Protein AF-A0AAN8CSX4-F1 (afdb_monomer_lite)

Radius of gyration: 30.95 Å; chains: 1; bounding box: 58×100×39 Å

Organism: NCBI:txid159716

Sequence (162 aa):
MDARFYDDEMLTVVLQASEEEGRRRVLAQLPLSAALSNEEGEEFSWEPGLRLDQQSGSVPCQSLVLGNQWRELENMKAQFVAVNGIRKVACVLSGNLRHIRVFEMDVEDEDEEGGESQNASADQEVLESCMTGEGPEGKEEEEGGGSKMEEQLESEEALDIS

Foldseek 3Di:
DEWDDQDPFKIWDWDFDDCVVPRWIKTFIDGVCQVPVDDPDLDQPDDPVDDCVVVVVSHDDDDDDGDPRMDIPPPAQWDYKDHHNVQQKIKTAHPVRPDIDMDRRPDDPPDDDDDPDDDPDDDDPPPPPPPDDDDDDDDDDDDDDDDDDDDDDDDDDDDDDD

Secondary structure (DSSP, 8-state):
--EEESSSSEEEEEEE--GGG-S-EEEEEEEHHHHT---TT------TTS-TTTTGGGS--------SSEEE-TT--EEEEEEEGGGTEEEEEETTS--EEEEESSS---------PPP---SSTTSSTTS-------------------------------

pLDDT: mean 74.08, std 24.02, range [28.0, 98.38]

InterPro domains:
  IPR024789 Anaphase-promoting complex subunit 4 [PTHR13260] (2-121)
  IPR056358 Anaphase-promoting complex subunit 4, C-terminal half WD40 domain [PF23405] (1-104)

Structure (mmCIF, N/CA/C/O backbone):
data_AF-A0AAN8CSX4-F1
#
_entry.id   AF-A0AAN8CSX4-F1
#
loop_
_atom_site.group_PDB
_atom_site.id
_atom_site.type_symbol
_atom_site.label_atom_id
_atom_site.label_alt_id
_atom_site.label_comp_id
_atom_site.label_asym_id
_atom_site.label_entity_id
_atom_site.label_seq_id
_atom_site.pdbx_PDB_ins_code
_atom_site.Cartn_x
_atom_site.Cartn_y
_atom_site.Cartn_z
_atom_site.occupancy
_atom_site.B_iso_or_equiv
_atom_site.auth_seq_id
_atom_site.auth_comp_id
_atom_site.auth_asym_id
_atom_site.auth_atom_id
_atom_site.pdbx_PDB_model_num
ATOM 1 N N . MET A 1 1 ? -1.250 3.129 7.758 1.00 93.88 1 MET A N 1
ATOM 2 C CA . MET A 1 1 ? -1.514 1.710 7.444 1.00 93.88 1 MET A CA 1
ATOM 3 C C . MET A 1 1 ? -0.148 1.070 7.247 1.00 93.88 1 MET A C 1
ATOM 5 O O . MET A 1 1 ? 0.689 1.370 8.089 1.00 93.88 1 MET A O 1
ATOM 9 N N . ASP A 1 2 ? 0.105 0.272 6.212 1.00 97.88 2 ASP A N 1
ATOM 10 C CA . ASP A 1 2 ? 1.369 -0.456 6.024 1.00 97.88 2 ASP A CA 1
ATOM 11 C C . ASP A 1 2 ? 1.877 -0.321 4.578 1.00 97.88 2 ASP A C 1
ATOM 13 O O . ASP A 1 2 ? 1.082 -0.065 3.669 1.00 97.88 2 ASP A O 1
ATOM 17 N N . ALA A 1 3 ? 3.189 -0.455 4.380 1.00 97.62 3 ALA A N 1
ATOM 18 C CA . ALA A 1 3 ? 3.866 -0.264 3.098 1.00 97.62 3 ALA A CA 1
ATOM 19 C C . ALA A 1 3 ? 5.145 -1.111 2.994 1.00 97.62 3 ALA A C 1
ATOM 21 O O . ALA A 1 3 ? 5.905 -1.234 3.958 1.00 97.62 3 ALA A O 1
ATOM 22 N N . ARG A 1 4 ? 5.407 -1.680 1.813 1.00 98.06 4 ARG A N 1
ATOM 23 C CA . ARG A 1 4 ? 6.545 -2.572 1.535 1.00 98.06 4 ARG A CA 1
ATOM 24 C C . ARG A 1 4 ? 7.075 -2.353 0.118 1.00 98.06 4 ARG A C 1
ATOM 26 O O . ARG A 1 4 ? 6.289 -2.205 -0.808 1.00 98.06 4 ARG A O 1
ATOM 33 N N . PHE A 1 5 ? 8.393 -2.399 -0.058 1.00 97.44 5 PHE A N 1
ATOM 34 C CA . PHE A 1 5 ? 9.015 -2.457 -1.386 1.00 97.44 5 PHE A CA 1
ATOM 35 C C . PHE A 1 5 ? 8.643 -3.769 -2.084 1.00 97.44 5 PHE A C 1
ATOM 37 O O . PHE A 1 5 ? 8.819 -4.836 -1.491 1.00 97.44 5 PHE A O 1
ATOM 44 N N . TYR A 1 6 ? 8.108 -3.674 -3.302 1.00 96.75 6 TYR A N 1
ATOM 45 C CA . TYR A 1 6 ? 7.800 -4.811 -4.175 1.00 96.75 6 TYR A CA 1
ATOM 46 C C . TYR A 1 6 ? 9.082 -5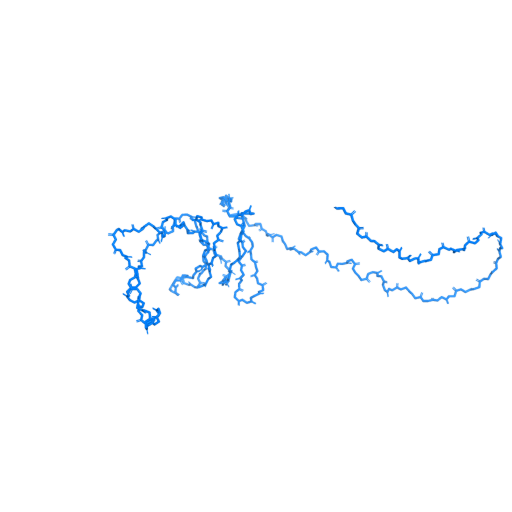.297 -4.863 1.00 96.75 6 TYR A C 1
ATOM 48 O O . TYR A 1 6 ? 9.427 -6.481 -4.787 1.00 96.75 6 TYR A O 1
ATOM 56 N N . ASP A 1 7 ? 9.805 -4.331 -5.425 1.00 95.50 7 ASP A N 1
ATOM 57 C CA . ASP A 1 7 ? 11.125 -4.390 -6.048 1.00 95.50 7 ASP A CA 1
ATOM 58 C C . ASP A 1 7 ? 11.868 -3.054 -5.777 1.00 95.50 7 ASP A C 1
ATOM 60 O O . ASP A 1 7 ? 11.608 -2.396 -4.763 1.00 95.50 7 ASP A O 1
ATOM 64 N N . ASP A 1 8 ? 12.826 -2.677 -6.626 1.00 95.69 8 ASP A N 1
ATOM 65 C CA . ASP A 1 8 ? 13.602 -1.436 -6.557 1.00 95.69 8 ASP A CA 1
ATOM 66 C C . ASP A 1 8 ? 12.978 -0.233 -7.298 1.00 95.69 8 ASP A C 1
ATOM 68 O O . ASP A 1 8 ? 13.465 0.888 -7.135 1.00 95.69 8 ASP A O 1
ATOM 72 N N . GLU A 1 9 ? 11.869 -0.417 -8.026 1.00 94.38 9 GLU A N 1
ATOM 73 C CA . GLU A 1 9 ? 11.137 0.656 -8.722 1.00 94.38 9 GLU A CA 1
ATOM 74 C C . GLU A 1 9 ? 9.758 0.958 -8.099 1.00 94.38 9 GLU A C 1
ATOM 76 O O . GLU A 1 9 ? 9.247 2.070 -8.258 1.00 94.38 9 GLU A O 1
ATOM 81 N N . MET A 1 10 ? 9.162 0.014 -7.359 1.00 94.69 10 MET A N 1
ATOM 82 C CA . MET A 1 10 ? 7.761 0.051 -6.921 1.00 94.69 10 MET A CA 1
ATOM 83 C C . MET A 1 10 ? 7.579 -0.180 -5.408 1.00 94.69 10 MET A C 1
ATOM 85 O O . MET A 1 10 ? 8.065 -1.152 -4.817 1.00 94.69 10 MET A O 1
ATOM 89 N N . LEU A 1 11 ? 6.781 0.682 -4.768 1.00 96.38 11 LEU A N 1
ATOM 90 C CA . LEU A 1 11 ? 6.345 0.542 -3.375 1.00 96.38 11 LEU A CA 1
ATOM 91 C C . LEU A 1 11 ? 4.869 0.123 -3.304 1.00 96.38 11 LEU A C 1
ATOM 93 O O . LEU A 1 11 ? 3.983 0.871 -3.710 1.00 96.38 11 LEU A O 1
ATOM 97 N N . THR A 1 12 ? 4.585 -1.033 -2.706 1.00 97.31 12 THR A N 1
ATOM 98 C CA . THR A 1 12 ? 3.217 -1.469 -2.404 1.00 97.31 12 THR A CA 1
ATOM 99 C C . THR A 1 12 ? 2.726 -0.828 -1.113 1.00 97.31 12 THR A C 1
ATOM 101 O O . THR A 1 12 ? 3.376 -0.940 -0.071 1.00 97.31 12 THR A O 1
ATOM 104 N N . VAL A 1 13 ? 1.551 -0.199 -1.145 1.00 97.19 13 VAL A N 1
ATOM 105 C CA . VAL A 1 13 ? 0.967 0.519 -0.004 1.00 97.19 13 VAL A CA 1
ATOM 106 C C . VAL A 1 13 ? -0.479 0.081 0.225 1.00 97.19 13 VAL A C 1
ATOM 108 O O . VAL A 1 13 ? -1.286 0.041 -0.703 1.00 97.19 13 VAL A O 1
ATOM 111 N N . VAL A 1 14 ? -0.833 -0.202 1.481 1.00 97.06 14 VAL A N 1
ATOM 112 C CA . VAL A 1 14 ? -2.235 -0.303 1.911 1.00 97.06 14 VAL A CA 1
ATOM 113 C C . VAL A 1 14 ? -2.684 1.070 2.394 1.00 97.06 14 VAL A C 1
ATOM 115 O O . VAL A 1 14 ? -2.081 1.629 3.307 1.00 97.06 14 VAL A O 1
ATOM 118 N N . LEU A 1 15 ? -3.768 1.604 1.836 1.00 94.56 15 LEU A N 1
ATOM 119 C CA . LEU A 1 15 ? -4.346 2.897 2.210 1.00 94.56 15 LEU A CA 1
ATOM 120 C C . LEU A 1 15 ? -5.721 2.733 2.879 1.00 94.56 15 LEU A C 1
ATOM 122 O O . LEU A 1 15 ? -6.406 1.721 2.719 1.00 94.56 15 LEU A O 1
ATOM 126 N N . GLN A 1 16 ? -6.123 3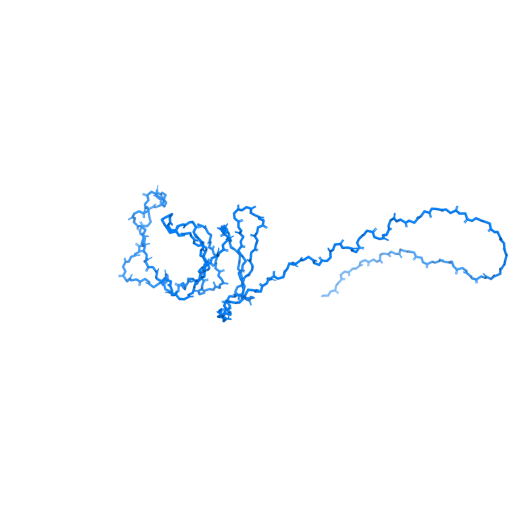.749 3.646 1.00 93.00 16 GLN A N 1
ATOM 127 C CA . GLN A 1 16 ? -7.485 3.928 4.157 1.00 93.00 16 GLN A CA 1
ATOM 128 C C . GLN A 1 16 ? -8.039 5.238 3.579 1.00 93.00 16 GLN A C 1
ATOM 130 O O . GLN A 1 16 ? -7.374 6.265 3.691 1.00 93.00 16 GLN A O 1
ATOM 135 N N . ALA A 1 17 ? -9.251 5.196 3.021 1.00 85.88 17 ALA A N 1
ATOM 136 C CA . ALA A 1 17 ? -9.975 6.387 2.571 1.00 85.88 17 ALA A CA 1
ATOM 137 C C . ALA A 1 17 ? -10.450 7.268 3.747 1.00 85.88 17 ALA A C 1
ATOM 139 O O . ALA A 1 17 ? -10.452 6.837 4.909 1.00 85.88 17 ALA A O 1
ATOM 140 N N . SER A 1 18 ? -10.871 8.498 3.438 1.00 81.00 18 SER A N 1
ATOM 141 C CA . SER A 1 18 ? -11.467 9.414 4.421 1.00 81.00 18 SER A CA 1
ATOM 142 C C . SER A 1 18 ? -12.718 8.798 5.060 1.00 81.00 18 SER A C 1
ATOM 144 O O . SER A 1 18 ? -13.429 8.025 4.422 1.00 81.00 18 SER A O 1
ATOM 146 N N . GLU A 1 19 ? -13.031 9.141 6.315 1.00 65.50 19 GLU A N 1
ATOM 147 C CA . GLU A 1 19 ? -14.203 8.558 6.995 1.00 65.50 19 GLU A CA 1
ATOM 148 C C . GLU A 1 19 ? -15.542 8.924 6.324 1.00 65.50 19 GLU A C 1
ATOM 150 O O . GLU A 1 19 ? -16.521 8.201 6.504 1.00 65.50 19 GLU A O 1
ATOM 155 N N . GLU A 1 20 ? -15.570 9.988 5.515 1.00 65.56 20 GLU A N 1
ATOM 156 C CA . GLU A 1 20 ? -16.730 10.430 4.726 1.00 65.56 20 GLU A CA 1
ATOM 157 C C . GLU A 1 20 ? -17.073 9.477 3.562 1.00 65.56 20 GLU A C 1
ATOM 159 O O . GLU A 1 20 ? -18.246 9.253 3.275 1.00 65.56 20 GLU A O 1
ATOM 164 N N . GLU A 1 21 ? -16.076 8.825 2.954 1.00 61.53 21 GLU A N 1
ATOM 165 C CA . GLU A 1 21 ? -16.264 7.836 1.872 1.00 61.53 21 GLU A CA 1
ATOM 166 C C . GLU A 1 21 ? -16.520 6.411 2.405 1.00 61.53 21 GLU A C 1
ATOM 168 O O . GLU A 1 21 ? -16.632 5.441 1.644 1.00 61.53 21 GLU A O 1
ATOM 173 N N . GLY A 1 22 ? -16.610 6.284 3.733 1.00 63.88 22 GLY A N 1
ATOM 174 C CA . GLY A 1 22 ? -16.566 5.027 4.465 1.00 63.88 22 GLY A CA 1
ATOM 175 C C . GLY A 1 22 ? -15.133 4.541 4.702 1.00 63.88 22 GLY A C 1
ATOM 176 O O . GLY A 1 22 ? -14.178 4.958 4.054 1.00 63.88 22 GLY A O 1
ATOM 177 N N . ARG A 1 23 ? -14.957 3.598 5.637 1.00 77.38 23 ARG A N 1
ATOM 178 C CA . ARG A 1 23 ? -13.637 3.038 6.008 1.00 77.38 23 ARG A CA 1
ATOM 179 C C . ARG A 1 23 ? -13.091 2.042 4.972 1.00 77.38 23 ARG A C 1
ATOM 181 O O . ARG A 1 23 ? -12.626 0.962 5.346 1.00 77.38 23 ARG A O 1
ATOM 188 N N . ARG A 1 24 ? -13.144 2.412 3.690 1.00 89.31 24 ARG A N 1
ATOM 189 C CA . ARG A 1 24 ? -12.603 1.660 2.554 1.00 89.31 24 ARG A CA 1
ATOM 190 C C . ARG A 1 24 ? -11.116 1.367 2.749 1.00 89.31 24 ARG A C 1
ATOM 192 O O . ARG A 1 24 ? -10.425 1.973 3.584 1.00 89.31 24 ARG A O 1
ATOM 199 N N . ARG A 1 25 ? -10.628 0.392 1.993 1.00 93.88 25 ARG A N 1
ATOM 200 C CA . ARG A 1 25 ? -9.231 -0.038 1.984 1.00 93.88 25 ARG A CA 1
ATOM 201 C C . ARG A 1 25 ? -8.786 -0.198 0.550 1.00 93.88 25 ARG A C 1
ATOM 203 O O . ARG A 1 25 ? -9.501 -0.802 -0.232 1.00 93.88 25 ARG A O 1
ATOM 210 N N . VAL A 1 26 ? -7.611 0.317 0.228 1.00 94.44 26 VAL A N 1
ATOM 211 C CA . VAL A 1 26 ? -7.042 0.243 -1.119 1.00 94.44 26 VAL A CA 1
ATOM 212 C C . VAL A 1 26 ? -5.682 -0.430 -1.028 1.00 94.44 26 VAL A C 1
ATOM 214 O O . VAL A 1 26 ? -4.914 -0.128 -0.114 1.00 94.44 26 VAL A O 1
ATOM 217 N N . LEU A 1 27 ? -5.400 -1.338 -1.959 1.00 96.25 27 LEU A N 1
ATOM 218 C CA . LEU A 1 27 ? -4.047 -1.793 -2.263 1.00 96.25 27 LEU A CA 1
ATOM 219 C C . LEU A 1 27 ? -3.576 -1.007 -3.485 1.00 96.25 27 LEU A C 1
ATOM 221 O O . LEU A 1 27 ? -4.249 -1.041 -4.512 1.00 96.25 27 LEU A O 1
ATOM 225 N N . ALA A 1 28 ? -2.459 -0.298 -3.367 1.00 95.38 28 ALA A N 1
ATOM 226 C CA . ALA A 1 28 ? -1.877 0.494 -4.445 1.00 95.38 28 ALA A CA 1
ATOM 227 C C . ALA A 1 28 ? -0.412 0.118 -4.671 1.00 95.38 28 ALA A C 1
ATOM 229 O O . ALA A 1 28 ? 0.300 -0.209 -3.718 1.00 95.38 28 ALA A O 1
ATOM 230 N N . GLN A 1 29 ? 0.037 0.215 -5.919 1.00 95.44 29 GLN A N 1
ATOM 231 C CA . GLN A 1 29 ? 1.452 0.263 -6.270 1.00 95.44 29 GLN A CA 1
ATOM 232 C C . GLN A 1 29 ? 1.835 1.715 -6.569 1.00 95.44 29 GLN A C 1
ATOM 234 O O . GLN A 1 29 ? 1.104 2.433 -7.251 1.00 95.44 29 GLN A O 1
ATOM 239 N N . LEU A 1 30 ? 2.971 2.152 -6.031 1.00 94.12 30 LEU A N 1
ATOM 240 C CA . LEU A 1 30 ? 3.473 3.515 -6.154 1.00 94.12 30 LEU A CA 1
ATOM 241 C C . LEU A 1 30 ? 4.854 3.499 -6.827 1.00 94.12 30 LEU A C 1
ATOM 243 O O . LEU A 1 30 ? 5.805 3.016 -6.207 1.00 94.12 30 LEU A O 1
ATOM 247 N N . PRO A 1 31 ? 4.994 4.038 -8.053 1.00 93.75 31 PRO A N 1
ATOM 248 C CA . PRO A 1 31 ? 6.294 4.199 -8.694 1.00 93.75 31 PRO A CA 1
ATOM 249 C C . PRO A 1 31 ? 7.206 5.126 -7.886 1.00 93.75 31 PRO A C 1
ATOM 251 O O . PRO A 1 31 ? 6.901 6.305 -7.682 1.00 93.75 31 PRO A O 1
ATOM 254 N N . LEU A 1 32 ? 8.357 4.608 -7.461 1.00 92.56 32 LEU A N 1
ATOM 255 C CA . LEU A 1 32 ? 9.389 5.374 -6.760 1.00 92.56 32 LEU A CA 1
ATOM 256 C C . LEU A 1 32 ? 9.973 6.468 -7.658 1.00 92.56 32 LEU A C 1
ATOM 258 O O . LEU A 1 32 ? 10.302 7.542 -7.172 1.00 92.56 32 LEU A O 1
ATOM 262 N N . SER A 1 33 ? 10.021 6.241 -8.972 1.00 91.31 33 SER A N 1
ATOM 263 C CA . SER A 1 33 ? 10.397 7.256 -9.962 1.00 91.31 33 SER A CA 1
ATOM 264 C 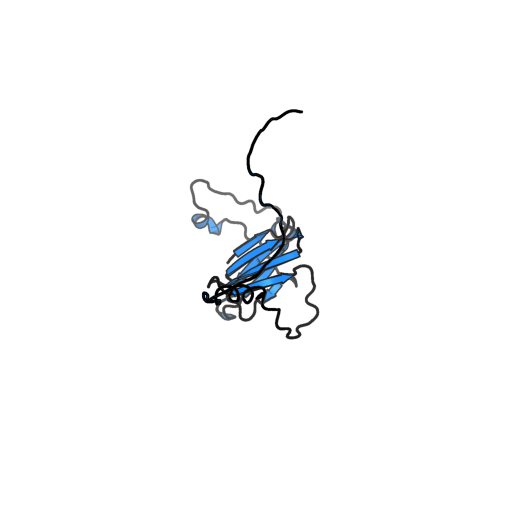C . SER A 1 33 ? 9.503 8.499 -9.899 1.00 91.31 33 SER A C 1
ATOM 266 O O . SER A 1 33 ? 10.013 9.614 -9.965 1.00 91.31 33 SER A O 1
ATOM 268 N N . ALA A 1 34 ? 8.191 8.337 -9.697 1.00 87.38 34 ALA A N 1
ATOM 269 C CA . ALA A 1 34 ? 7.273 9.457 -9.496 1.00 87.38 34 ALA A CA 1
ATOM 270 C C . ALA A 1 34 ? 7.464 10.098 -8.111 1.00 87.38 34 ALA A C 1
ATOM 272 O O . ALA A 1 34 ? 7.584 11.318 -8.024 1.00 87.38 34 ALA A O 1
ATOM 273 N N . ALA A 1 35 ? 7.558 9.277 -7.058 1.00 85.94 35 ALA A N 1
ATOM 274 C CA . ALA A 1 35 ? 7.708 9.709 -5.661 1.00 85.94 35 ALA A CA 1
ATOM 275 C C . ALA A 1 35 ? 9.082 10.318 -5.300 1.00 85.94 35 ALA A C 1
ATOM 277 O O . ALA A 1 35 ? 9.262 10.828 -4.195 1.00 85.94 35 ALA A O 1
ATOM 278 N N . LEU A 1 36 ? 10.057 10.217 -6.207 1.00 85.94 36 LEU A N 1
ATOM 279 C CA . LEU A 1 36 ? 11.408 10.779 -6.106 1.00 85.94 36 LEU A CA 1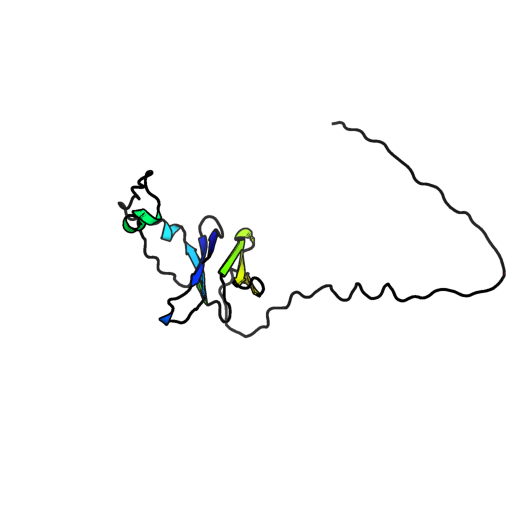
ATOM 280 C C . LEU A 1 36 ? 11.732 11.695 -7.303 1.00 85.94 36 LEU A C 1
ATOM 282 O O . LEU A 1 36 ? 12.891 12.055 -7.521 1.00 85.94 36 LEU A O 1
ATOM 286 N N . SER A 1 37 ? 10.717 12.087 -8.086 1.00 81.62 37 SER A N 1
ATOM 287 C CA . SER A 1 37 ? 10.830 13.143 -9.101 1.00 81.62 37 SER A CA 1
ATOM 288 C C . SER A 1 37 ? 10.900 14.508 -8.416 1.00 81.62 37 SER A C 1
ATOM 290 O O . SER A 1 37 ? 9.931 15.266 -8.412 1.00 81.62 37 SER A O 1
ATOM 292 N N . ASN A 1 38 ? 12.047 14.799 -7.800 1.00 66.81 38 ASN A N 1
ATOM 293 C CA . ASN A 1 38 ? 12.295 16.066 -7.124 1.00 66.81 38 ASN A CA 1
ATOM 294 C C . ASN A 1 38 ? 12.168 17.240 -8.104 1.00 66.81 38 ASN A C 1
ATOM 296 O O . ASN A 1 38 ? 12.911 17.323 -9.085 1.00 66.81 38 ASN A O 1
ATOM 300 N N . GLU A 1 39 ? 11.302 18.198 -7.782 1.00 64.69 39 GLU A N 1
ATOM 301 C CA . GLU A 1 39 ? 11.431 19.555 -8.308 1.00 64.69 39 GLU A CA 1
ATOM 302 C C . GLU A 1 39 ? 12.695 20.192 -7.692 1.00 64.69 39 GLU A C 1
ATOM 304 O O . GLU A 1 39 ? 12.999 19.981 -6.513 1.00 64.69 39 GLU A O 1
ATOM 309 N N . GLU A 1 40 ? 13.482 20.921 -8.490 1.00 56.78 40 GLU A N 1
ATOM 310 C CA . GLU A 1 40 ? 14.817 21.406 -8.096 1.00 56.78 40 GLU A CA 1
ATOM 311 C C . GLU A 1 40 ? 14.757 22.508 -7.013 1.00 56.78 40 GLU A C 1
ATOM 313 O O . GLU A 1 40 ? 14.879 23.698 -7.309 1.00 56.78 40 GLU A O 1
ATOM 318 N N . GLY A 1 41 ? 14.600 22.127 -5.739 1.00 60.94 41 GLY A N 1
ATOM 319 C CA . GLY A 1 41 ? 14.711 23.063 -4.613 1.00 60.94 41 GLY A CA 1
ATOM 320 C C . GLY A 1 41 ? 14.299 22.566 -3.222 1.00 60.94 41 GLY A C 1
ATOM 321 O O . GLY A 1 41 ? 14.788 23.119 -2.237 1.00 60.94 41 GLY A O 1
ATOM 322 N N . GLU A 1 42 ? 13.440 21.548 -3.095 1.00 70.31 42 GLU A N 1
ATOM 323 C CA . GLU A 1 42 ? 12.902 21.131 -1.784 1.00 70.31 42 GLU A CA 1
ATOM 324 C C . GLU A 1 42 ? 13.798 20.120 -1.034 1.00 70.31 42 GLU A C 1
ATOM 326 O O . GLU A 1 42 ? 13.435 18.962 -0.829 1.00 70.31 42 GLU A O 1
ATOM 331 N N . GLU A 1 43 ? 14.984 20.550 -0.588 1.00 80.81 43 GLU A N 1
ATOM 332 C CA . GLU A 1 43 ? 15.812 19.751 0.332 1.00 80.81 43 GLU A CA 1
ATOM 333 C C . GLU A 1 43 ? 15.313 19.858 1.787 1.00 80.81 43 GLU A C 1
ATOM 335 O O . GLU A 1 43 ? 15.093 20.949 2.322 1.00 80.81 43 GLU A O 1
ATOM 340 N N . PHE A 1 44 ? 15.168 18.716 2.469 1.00 87.81 44 PHE A N 1
ATOM 341 C CA . PHE A 1 44 ? 14.725 18.680 3.863 1.00 87.81 44 PHE A CA 1
ATOM 342 C C . PHE A 1 44 ? 15.849 19.069 4.837 1.00 87.81 44 PHE A C 1
ATOM 344 O O . PHE A 1 44 ? 16.676 18.242 5.230 1.00 87.81 44 PHE A O 1
ATOM 351 N N . SER A 1 45 ? 15.840 20.328 5.282 1.00 88.12 45 SER A N 1
ATOM 352 C CA . SER A 1 45 ? 16.741 20.856 6.318 1.00 88.12 45 SER A CA 1
ATOM 353 C C . SER A 1 45 ? 16.417 20.296 7.716 1.00 88.12 45 SER A C 1
ATOM 355 O O . SER A 1 45 ? 15.857 20.989 8.566 1.00 88.12 45 SER A O 1
ATOM 357 N N . TRP A 1 46 ? 16.790 19.038 7.956 1.00 89.69 46 TRP A N 1
ATOM 358 C CA . TRP A 1 46 ? 16.651 18.339 9.237 1.00 89.69 46 TRP A CA 1
ATOM 359 C C . TRP A 1 46 ? 17.406 19.031 10.383 1.00 89.69 46 TRP A C 1
ATOM 361 O O . TRP A 1 46 ? 18.626 19.190 10.320 1.00 89.69 46 TRP A O 1
ATOM 371 N N . GLU A 1 47 ? 16.710 19.353 11.477 1.00 92.81 47 GLU A N 1
ATOM 372 C CA . GLU A 1 47 ? 17.325 19.803 12.731 1.00 92.81 47 GLU A CA 1
ATOM 373 C C . GLU A 1 47 ? 17.589 18.612 13.679 1.00 92.81 47 GLU A C 1
ATOM 375 O O . GLU A 1 47 ? 16.642 18.096 14.281 1.00 92.81 47 GLU A O 1
ATOM 380 N N . PRO A 1 48 ? 18.854 18.190 13.920 1.00 89.81 48 PRO A N 1
ATOM 381 C CA . PRO A 1 48 ? 19.151 16.989 14.716 1.00 89.81 48 PRO A CA 1
ATOM 382 C C . PRO A 1 48 ? 18.840 17.102 16.216 1.00 89.81 48 PRO A C 1
ATOM 384 O O . PRO A 1 48 ? 18.924 16.108 16.935 1.00 89.81 48 PRO A O 1
ATOM 387 N N . GLY A 1 49 ? 18.536 18.309 16.706 1.00 93.44 49 GLY A N 1
ATOM 388 C CA . GLY A 1 49 ? 18.113 18.556 18.088 1.00 93.44 49 GLY A CA 1
ATOM 389 C C . GLY A 1 49 ? 16.607 18.385 18.320 1.00 93.44 49 GLY A C 1
ATOM 390 O O . GLY A 1 49 ? 16.175 18.371 19.473 1.00 93.44 49 GLY A O 1
ATOM 391 N N . LEU A 1 50 ? 15.817 18.252 17.250 1.00 93.44 50 LEU A N 1
ATOM 392 C CA . LEU A 1 50 ? 14.366 18.085 17.286 1.00 93.44 50 LEU A CA 1
ATOM 393 C C . LEU A 1 50 ? 13.962 16.712 16.736 1.00 93.44 50 LEU A C 1
ATOM 395 O O . LEU A 1 50 ? 14.700 16.055 16.005 1.00 93.44 50 LEU A O 1
ATOM 399 N N . ARG A 1 51 ? 12.753 16.266 17.078 1.00 93.88 51 ARG A N 1
ATOM 400 C CA . ARG A 1 51 ? 12.139 15.073 16.479 1.00 93.88 51 ARG A CA 1
ATOM 401 C C . ARG A 1 51 ? 11.451 15.418 15.155 1.00 93.88 51 ARG A C 1
ATOM 403 O O . ARG A 1 51 ? 11.080 16.568 14.924 1.00 93.88 51 ARG A O 1
ATOM 410 N N . LEU A 1 52 ? 11.203 14.408 14.319 1.00 92.69 52 LEU A N 1
ATOM 411 C CA . LEU A 1 52 ? 10.513 14.575 13.033 1.00 92.69 52 LEU A CA 1
ATOM 412 C C . LEU A 1 52 ? 9.074 15.081 13.185 1.00 92.69 52 LEU A C 1
ATOM 414 O O . LEU A 1 52 ? 8.651 15.954 12.439 1.00 92.69 52 LEU A O 1
ATOM 418 N N . ASP A 1 53 ? 8.340 14.606 14.191 1.00 94.06 53 ASP A N 1
ATOM 419 C CA . ASP A 1 53 ? 6.974 15.063 14.461 1.00 94.06 53 ASP A CA 1
ATOM 420 C C . ASP A 1 53 ? 6.913 16.541 14.888 1.00 94.06 53 ASP A C 1
ATOM 422 O O . ASP A 1 53 ? 5.940 17.227 14.576 1.00 94.06 53 ASP A O 1
ATOM 426 N N . GLN A 1 54 ? 7.975 17.056 15.517 1.00 94.38 54 GLN A N 1
ATOM 427 C CA . GLN A 1 54 ? 8.082 18.455 15.951 1.00 94.38 54 GLN A CA 1
ATOM 428 C C . GLN A 1 54 ? 8.397 19.427 14.803 1.00 94.38 54 GLN A C 1
ATOM 430 O O . GLN A 1 54 ? 8.031 20.595 14.889 1.00 94.38 54 GLN A O 1
ATOM 435 N N . GLN A 1 55 ? 9.043 18.944 13.736 1.00 93.44 55 GLN A N 1
ATOM 436 C CA . GLN A 1 55 ? 9.391 19.714 12.531 1.00 93.44 55 GLN A CA 1
ATOM 437 C C . GLN A 1 55 ? 8.598 19.249 11.293 1.00 93.44 55 GLN A C 1
ATOM 439 O O . GLN A 1 55 ? 8.985 19.486 10.157 1.00 93.44 55 GLN A O 1
ATOM 444 N N . SER A 1 56 ? 7.451 18.599 11.504 1.00 90.56 56 SER A N 1
ATOM 445 C CA . SER A 1 56 ? 6.612 18.028 10.439 1.00 90.56 56 SER A CA 1
ATOM 446 C C . SER A 1 56 ? 6.142 19.051 9.393 1.00 90.56 56 SER A C 1
ATOM 448 O O . SER A 1 56 ? 5.924 18.686 8.244 1.00 90.56 56 SER A O 1
ATOM 450 N N . GLY A 1 57 ? 6.045 20.334 9.759 1.00 88.62 57 GLY A N 1
ATOM 451 C CA . GLY A 1 57 ? 5.707 21.431 8.844 1.00 88.62 57 GLY A CA 1
ATOM 452 C C . GLY A 1 57 ? 6.841 21.920 7.930 1.00 88.62 57 GLY A C 1
ATOM 453 O O . GLY A 1 57 ? 6.583 22.796 7.110 1.00 88.62 57 GLY A O 1
ATOM 454 N N . SER A 1 58 ? 8.070 21.403 8.061 1.00 88.19 58 SER A N 1
ATOM 455 C CA . SER A 1 58 ? 9.187 21.670 7.134 1.00 88.19 58 SER A CA 1
ATOM 456 C C . SER A 1 58 ? 9.587 20.452 6.293 1.00 88.19 58 SER A C 1
ATOM 458 O O . SER A 1 58 ? 10.573 20.518 5.564 1.00 88.19 58 SER A O 1
ATOM 460 N N . VAL A 1 59 ? 8.839 19.346 6.380 1.00 90.12 59 VAL A N 1
ATOM 461 C CA . VAL A 1 59 ? 9.049 18.141 5.565 1.00 90.12 59 VAL A CA 1
ATOM 462 C C . VAL A 1 59 ? 8.477 18.375 4.156 1.00 90.12 59 VAL A C 1
ATOM 464 O O . VAL A 1 59 ? 7.271 18.611 4.052 1.00 90.12 59 VAL A O 1
ATOM 467 N N . PRO A 1 60 ? 9.279 18.282 3.075 1.00 89.06 60 PRO A N 1
ATOM 468 C CA . PRO A 1 60 ? 8.780 18.327 1.699 1.00 89.06 60 PRO A CA 1
ATOM 469 C C . PRO A 1 60 ? 7.703 17.265 1.453 1.00 89.06 60 PRO A C 1
ATOM 471 O O . PRO A 1 60 ? 7.847 16.117 1.879 1.00 89.06 60 PRO A O 1
ATOM 474 N N . CYS A 1 61 ? 6.609 17.644 0.790 1.00 87.19 61 CYS A N 1
ATOM 475 C CA . CYS A 1 61 ? 5.415 16.803 0.654 1.00 87.19 61 CYS A CA 1
ATOM 476 C C . CYS A 1 61 ? 4.895 16.792 -0.788 1.00 87.19 61 CYS A C 1
ATOM 478 O O . CYS A 1 61 ? 4.017 17.572 -1.160 1.00 87.19 61 CYS A O 1
ATOM 480 N N . GLN A 1 62 ? 5.401 15.859 -1.595 1.00 86.69 62 GLN A N 1
ATOM 481 C CA . GLN A 1 62 ? 4.937 15.668 -2.966 1.00 86.69 62 GLN A CA 1
ATOM 482 C C . GLN A 1 62 ? 3.517 15.073 -2.996 1.00 86.69 62 GLN A C 1
ATOM 484 O O . GLN A 1 62 ? 3.223 14.081 -2.327 1.00 86.69 62 GLN A O 1
ATOM 489 N N . SER A 1 63 ? 2.631 15.659 -3.804 1.00 88.50 63 SER A N 1
ATOM 490 C CA . SER A 1 63 ? 1.299 15.102 -4.074 1.00 88.50 63 SER A CA 1
ATOM 491 C C . SER A 1 63 ? 1.351 14.173 -5.285 1.00 88.50 63 SER A C 1
ATOM 493 O O . SER A 1 63 ? 1.761 14.590 -6.365 1.00 88.50 63 SER A O 1
ATOM 495 N N . LEU A 1 64 ? 0.915 12.924 -5.115 1.00 88.12 64 LEU A N 1
ATOM 496 C CA . LEU A 1 64 ? 0.999 11.876 -6.136 1.00 88.12 64 LEU A CA 1
ATOM 497 C C . LEU A 1 64 ? -0.401 11.384 -6.515 1.00 88.12 64 LEU A C 1
ATOM 499 O O . LEU A 1 64 ? -1.211 11.057 -5.648 1.00 88.12 64 LEU A O 1
ATOM 503 N N . VAL A 1 65 ? -0.681 11.322 -7.819 1.00 88.25 65 VAL A N 1
ATOM 504 C CA . VAL A 1 65 ? -1.953 10.824 -8.360 1.00 88.25 65 VAL A CA 1
ATOM 505 C C . VAL A 1 65 ? -1.772 9.369 -8.781 1.00 88.25 65 VAL A C 1
ATOM 507 O O . VAL A 1 65 ? -1.055 9.080 -9.737 1.00 88.25 65 VAL A O 1
ATOM 510 N N . LEU A 1 66 ? -2.429 8.453 -8.072 1.00 84.44 66 LEU A N 1
ATOM 511 C CA . LEU A 1 66 ? -2.494 7.046 -8.462 1.00 84.44 66 LEU A CA 1
ATOM 512 C C . LEU A 1 66 ? -3.389 6.901 -9.703 1.00 84.44 66 LEU A C 1
ATOM 514 O O . LEU A 1 66 ? -4.522 7.378 -9.708 1.00 84.44 66 LEU A O 1
ATOM 518 N N . GLY A 1 67 ? -2.864 6.258 -10.750 1.00 84.94 67 GLY A N 1
ATOM 519 C CA . GLY A 1 67 ? -3.586 5.980 -11.997 1.00 84.94 67 GLY A CA 1
ATOM 520 C C . GLY A 1 67 ? -4.503 4.759 -11.877 1.00 84.94 67 GLY A C 1
ATOM 521 O O . GLY A 1 67 ? -5.367 4.700 -11.010 1.00 84.94 67 GLY A O 1
ATOM 522 N N . ASN A 1 68 ? -4.290 3.758 -12.733 1.00 85.44 68 ASN A N 1
ATOM 523 C CA . ASN A 1 68 ? -4.944 2.443 -12.666 1.00 85.44 68 ASN A CA 1
ATOM 524 C C . ASN A 1 68 ? -4.239 1.443 -11.724 1.00 85.44 68 ASN A C 1
ATOM 526 O O . ASN A 1 68 ? -4.740 0.346 -11.517 1.00 85.44 68 ASN A O 1
ATOM 530 N N . GLN A 1 69 ? -3.087 1.795 -11.143 1.00 88.50 69 GLN A N 1
ATOM 531 C CA . GLN A 1 69 ? -2.262 0.897 -10.317 1.00 88.50 69 GLN A CA 1
ATOM 532 C C . GLN A 1 69 ? -2.766 0.738 -8.864 1.00 88.50 69 GLN A C 1
ATOM 534 O O . GLN A 1 69 ? -1.988 0.767 -7.907 1.00 88.50 69 GLN A O 1
ATOM 539 N N . TRP A 1 70 ? -4.078 0.587 -8.673 1.00 92.38 70 TRP A N 1
ATOM 540 C CA . TRP A 1 70 ? -4.691 0.316 -7.371 1.00 92.38 70 TRP A CA 1
ATOM 541 C C . TRP A 1 70 ? -6.022 -0.428 -7.506 1.00 92.38 70 TRP A C 1
ATOM 543 O O . TRP A 1 70 ? -6.712 -0.299 -8.513 1.00 92.38 70 TRP A O 1
ATOM 553 N N . ARG A 1 71 ? -6.411 -1.173 -6.463 1.00 92.31 71 ARG A N 1
ATOM 554 C CA . ARG A 1 71 ? -7.723 -1.839 -6.373 1.00 92.31 71 ARG A CA 1
ATOM 555 C C . ARG A 1 71 ? -8.329 -1.704 -4.976 1.00 92.31 71 ARG A C 1
ATOM 557 O O . ARG A 1 71 ? -7.607 -1.708 -3.971 1.00 92.31 71 ARG A O 1
ATOM 564 N N . GLU A 1 72 ? -9.655 -1.581 -4.894 1.00 92.88 72 GLU A N 1
ATOM 565 C CA . GLU A 1 72 ? -10.357 -1.586 -3.606 1.00 92.88 72 GLU A CA 1
ATOM 566 C C . GLU A 1 72 ? -10.374 -3.001 -3.001 1.00 92.88 72 GLU A C 1
ATOM 568 O O . GLU A 1 72 ? -10.540 -4.015 -3.677 1.00 92.88 72 GLU A O 1
ATOM 573 N N . LEU A 1 73 ? -10.170 -3.076 -1.689 1.00 94.00 73 LEU A N 1
ATOM 574 C CA . LEU A 1 73 ? -10.140 -4.307 -0.909 1.00 94.00 73 LEU A CA 1
ATOM 575 C C . LEU A 1 73 ? -11.513 -4.544 -0.274 1.00 94.00 73 LEU A C 1
ATOM 577 O O . LEU A 1 73 ? -11.688 -4.478 0.948 1.00 94.00 73 LEU A O 1
ATOM 581 N N . GLU A 1 74 ? -12.500 -4.813 -1.127 1.00 90.81 74 GLU A N 1
ATOM 582 C CA . GLU A 1 74 ? -13.894 -4.973 -0.718 1.00 90.81 74 GLU A CA 1
ATOM 583 C C . GLU A 1 74 ? -14.077 -6.004 0.400 1.00 90.81 74 GLU A C 1
ATOM 585 O O . GLU A 1 74 ? -13.478 -7.086 0.401 1.00 90.81 74 GLU A O 1
ATOM 590 N N . ASN A 1 75 ? -14.944 -5.680 1.363 1.00 89.00 75 ASN A N 1
ATOM 591 C CA . ASN A 1 75 ? -15.245 -6.518 2.527 1.00 89.00 75 ASN A CA 1
ATOM 592 C C . ASN A 1 75 ? -14.009 -6.898 3.384 1.00 89.00 75 ASN A C 1
ATOM 594 O O . ASN A 1 75 ? -14.086 -7.787 4.235 1.00 89.00 75 ASN A O 1
ATOM 598 N N . MET A 1 76 ? -12.869 -6.209 3.220 1.00 92.44 76 MET A N 1
ATOM 599 C CA . MET A 1 76 ? -11.618 -6.512 3.917 1.00 92.44 76 MET A CA 1
ATOM 600 C C . MET A 1 76 ? -11.131 -5.343 4.781 1.00 92.44 76 MET A C 1
ATOM 602 O O . MET A 1 76 ? -10.749 -4.280 4.302 1.00 92.44 76 MET A O 1
ATOM 606 N N . LYS A 1 77 ? -11.032 -5.572 6.095 1.00 93.31 77 LYS A N 1
ATOM 607 C CA . LYS A 1 77 ? -10.394 -4.639 7.044 1.00 93.31 77 LYS A CA 1
ATOM 608 C C . LYS A 1 77 ? -8.867 -4.778 7.002 1.00 93.31 77 LYS A C 1
ATOM 610 O O . LYS A 1 77 ? -8.254 -5.142 8.005 1.00 93.31 77 LYS A O 1
ATOM 615 N N . ALA A 1 78 ? -8.281 -4.565 5.825 1.00 95.69 78 ALA A N 1
ATOM 616 C CA . ALA A 1 78 ? -6.842 -4.630 5.583 1.00 95.69 78 ALA A CA 1
ATOM 617 C C . ALA A 1 78 ? -6.061 -3.707 6.533 1.00 95.69 78 ALA A C 1
ATOM 619 O O . ALA A 1 78 ? -6.519 -2.606 6.861 1.00 95.69 78 ALA A O 1
ATOM 620 N N . GLN A 1 79 ? -4.893 -4.164 6.982 1.00 96.00 79 GLN A N 1
ATOM 621 C CA . GLN A 1 79 ? -4.021 -3.382 7.860 1.00 96.00 79 GLN A CA 1
ATOM 622 C C . GLN A 1 79 ? -2.532 -3.591 7.576 1.00 96.00 79 GLN A C 1
ATOM 624 O O . GLN A 1 79 ? -1.787 -2.624 7.701 1.00 96.00 79 GLN A O 1
ATOM 629 N N . PHE A 1 80 ? -2.123 -4.803 7.185 1.00 98.19 80 PHE A N 1
ATOM 630 C CA . PHE A 1 80 ? -0.728 -5.158 6.911 1.00 98.19 80 PHE A CA 1
ATOM 631 C C . PHE A 1 80 ? -0.577 -5.769 5.516 1.00 98.19 80 PHE A C 1
ATOM 633 O O . PHE A 1 80 ? -1.536 -6.350 4.995 1.00 98.19 80 PHE A O 1
ATOM 640 N N . VAL A 1 81 ? 0.619 -5.686 4.935 1.00 98.38 81 VAL A N 1
ATOM 641 C CA . VAL A 1 81 ? 0.943 -6.288 3.636 1.00 98.38 81 VAL A CA 1
ATOM 642 C C . VAL A 1 81 ? 2.331 -6.932 3.639 1.00 98.38 81 VAL A C 1
ATOM 644 O O . VAL A 1 81 ? 3.286 -6.417 4.213 1.00 98.38 81 VAL A O 1
ATOM 647 N N . ALA A 1 82 ? 2.448 -8.073 2.971 1.00 98.25 82 ALA A N 1
ATOM 648 C CA . ALA A 1 82 ? 3.703 -8.715 2.602 1.00 98.25 82 ALA A CA 1
ATOM 649 C C . ALA A 1 82 ? 3.739 -8.882 1.077 1.00 98.25 82 ALA A C 1
ATOM 651 O O . ALA A 1 82 ? 2.697 -9.063 0.455 1.00 98.25 82 ALA A O 1
ATOM 652 N N . VAL A 1 83 ? 4.917 -8.807 0.463 1.00 97.88 83 VAL A N 1
ATOM 653 C CA . VAL A 1 83 ? 5.068 -8.779 -1.003 1.00 97.88 83 VAL A CA 1
ATOM 654 C C . VAL A 1 83 ? 6.301 -9.553 -1.450 1.00 97.88 83 VAL A C 1
ATOM 656 O O . VAL A 1 83 ? 7.219 -9.780 -0.659 1.00 97.88 83 VAL A O 1
ATOM 659 N N . ASN A 1 84 ? 6.310 -9.964 -2.716 1.00 96.62 84 ASN A N 1
ATOM 660 C CA . ASN A 1 84 ? 7.435 -10.625 -3.363 1.00 96.62 84 ASN A CA 1
ATOM 661 C C . ASN A 1 84 ? 7.409 -10.324 -4.872 1.00 96.62 84 ASN A C 1
ATOM 663 O O . ASN A 1 84 ? 6.739 -11.043 -5.613 1.00 96.62 84 ASN A O 1
ATOM 667 N N . GLY A 1 85 ? 8.138 -9.294 -5.323 1.00 94.69 85 GLY A N 1
ATOM 668 C CA . GLY A 1 85 ? 8.206 -8.920 -6.743 1.00 94.69 85 GLY A CA 1
ATOM 669 C C . GLY A 1 85 ? 8.765 -10.026 -7.645 1.00 94.69 85 GLY A C 1
ATOM 670 O O . GLY A 1 85 ? 8.241 -10.263 -8.727 1.00 94.69 85 GLY A O 1
ATOM 671 N N . ILE A 1 86 ? 9.732 -10.820 -7.162 1.00 94.31 86 ILE A N 1
ATOM 672 C CA . ILE A 1 86 ? 10.304 -11.959 -7.914 1.00 94.31 86 ILE A CA 1
ATOM 673 C C . ILE A 1 86 ? 9.229 -13.008 -8.253 1.00 94.31 86 ILE A C 1
ATOM 675 O O . ILE A 1 86 ? 9.283 -13.637 -9.309 1.00 94.31 86 ILE A O 1
ATOM 679 N N . ARG A 1 87 ? 8.254 -13.212 -7.358 1.00 95.75 87 ARG A N 1
ATOM 680 C CA . ARG A 1 87 ? 7.105 -14.113 -7.560 1.00 95.75 87 ARG A CA 1
ATOM 681 C C . ARG A 1 87 ? 5.820 -13.395 -7.974 1.00 95.75 87 ARG A C 1
ATOM 683 O O . ARG A 1 87 ? 4.790 -14.051 -8.055 1.00 95.75 87 ARG A O 1
ATOM 690 N N . LYS A 1 88 ? 5.883 -12.084 -8.204 1.00 95.31 88 LYS A N 1
ATOM 691 C CA . LYS A 1 88 ? 4.780 -11.243 -8.675 1.00 95.31 88 LYS A CA 1
ATOM 692 C C . LYS A 1 88 ? 3.501 -11.339 -7.835 1.00 95.31 88 LYS A C 1
ATOM 694 O O . LYS A 1 88 ? 2.394 -11.366 -8.361 1.00 95.31 88 LYS A O 1
ATOM 699 N N . VAL A 1 89 ? 3.647 -11.405 -6.506 1.00 96.44 89 VAL A N 1
ATOM 700 C CA . VAL A 1 89 ? 2.518 -11.574 -5.569 1.00 96.44 89 VAL A CA 1
ATOM 701 C C . VAL A 1 89 ? 2.573 -10.643 -4.360 1.00 96.44 89 VAL A C 1
ATOM 703 O O . VAL A 1 89 ? 3.636 -10.371 -3.792 1.00 96.44 89 VAL A O 1
ATOM 706 N N . ALA A 1 90 ? 1.389 -10.222 -3.917 1.00 97.12 90 ALA A N 1
ATOM 707 C CA . ALA A 1 90 ? 1.140 -9.518 -2.666 1.00 97.12 90 ALA A CA 1
ATOM 708 C C . ALA A 1 90 ? 0.192 -10.328 -1.765 1.00 97.12 90 ALA A C 1
ATOM 710 O O . ALA A 1 90 ? -0.695 -11.038 -2.226 1.00 97.12 90 ALA A O 1
ATOM 711 N N . CYS A 1 91 ? 0.366 -10.213 -0.454 1.00 97.75 91 CYS A N 1
ATOM 712 C CA . CYS A 1 91 ? -0.415 -10.893 0.570 1.00 97.75 91 CYS A CA 1
ATOM 713 C C . CYS A 1 91 ? -0.860 -9.857 1.604 1.00 97.75 91 CYS A C 1
ATOM 715 O O . CYS A 1 91 ? -0.034 -9.272 2.305 1.00 97.75 91 CYS A O 1
ATOM 717 N N . VAL A 1 92 ? -2.163 -9.599 1.682 1.00 98.19 92 VAL A N 1
ATOM 718 C CA . VAL A 1 92 ? -2.750 -8.611 2.592 1.00 98.19 92 VAL A CA 1
ATOM 719 C C . VAL A 1 92 ? -3.353 -9.327 3.794 1.00 98.19 92 VAL A C 1
ATOM 721 O O . VAL A 1 92 ? -4.122 -10.277 3.646 1.00 98.19 92 VAL A O 1
ATOM 724 N N . LEU A 1 93 ? -3.047 -8.835 4.994 1.00 98.25 93 LEU A N 1
ATOM 725 C CA . LEU A 1 93 ? -3.576 -9.337 6.260 1.00 98.25 93 LEU A CA 1
ATOM 726 C C . LEU A 1 93 ? -4.508 -8.295 6.894 1.00 98.25 93 LEU A C 1
ATOM 728 O O . LEU A 1 93 ? -4.178 -7.108 7.016 1.00 98.25 93 LEU A O 1
ATOM 732 N N . SER A 1 94 ? -5.692 -8.736 7.318 1.00 96.62 94 SER A N 1
ATOM 733 C CA . SER A 1 94 ? -6.646 -7.881 8.024 1.00 96.62 94 SER A CA 1
ATOM 734 C C . SER A 1 94 ? -6.263 -7.636 9.484 1.00 96.62 94 SER A C 1
ATOM 736 O O . SER A 1 94 ? -5.665 -8.485 10.141 1.00 96.62 94 SER A O 1
ATOM 738 N N . GLY A 1 95 ? -6.704 -6.507 10.045 1.00 94.62 95 GLY A N 1
ATOM 739 C CA . GLY A 1 95 ? -6.366 -6.073 11.411 1.00 94.62 95 GLY A CA 1
ATOM 740 C C . GLY A 1 95 ? -6.822 -6.984 12.564 1.00 94.62 95 GLY A C 1
ATOM 741 O O . GLY A 1 95 ? -6.444 -6.755 13.707 1.00 94.62 95 GLY A O 1
ATOM 742 N N . ASN A 1 96 ? -7.616 -8.027 12.294 1.00 94.81 96 ASN A N 1
ATOM 743 C CA . ASN A 1 96 ? -7.949 -9.077 13.270 1.00 94.81 96 ASN A CA 1
ATOM 744 C C . ASN A 1 96 ? -6.980 -10.280 13.241 1.00 94.81 96 ASN A C 1
ATOM 746 O O . ASN A 1 96 ? -7.204 -11.241 13.975 1.00 94.81 96 ASN A O 1
ATOM 750 N N . LEU A 1 97 ? -5.959 -10.242 12.375 1.00 96.12 97 LEU A N 1
ATOM 751 C CA . LEU A 1 97 ? -4.945 -11.278 12.155 1.00 96.12 97 LEU A CA 1
ATOM 752 C C . LEU A 1 97 ? -5.498 -12.658 11.727 1.00 96.12 97 LEU A C 1
ATOM 754 O O . LEU A 1 97 ? -4.850 -13.673 11.961 1.00 96.12 97 LEU A O 1
ATOM 758 N N . ARG A 1 98 ? -6.701 -12.716 11.12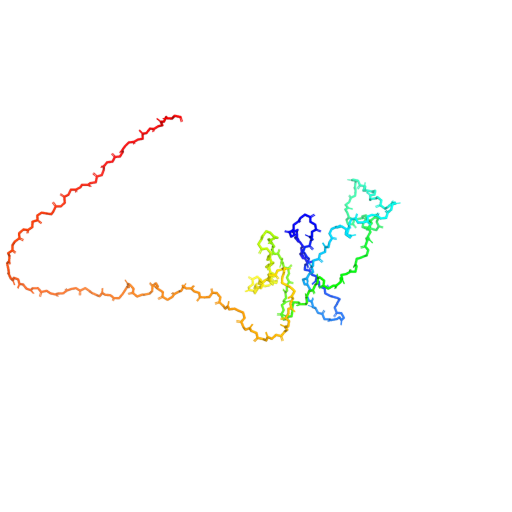6 1.00 96.12 98 ARG A N 1
ATOM 759 C CA . ARG A 1 98 ? -7.383 -13.982 10.766 1.00 96.12 98 ARG A CA 1
ATOM 760 C C . ARG A 1 98 ? -7.859 -14.109 9.317 1.00 96.12 98 ARG A C 1
ATOM 762 O O . ARG A 1 98 ? -8.075 -15.228 8.876 1.00 96.12 98 ARG A O 1
ATOM 769 N N . HIS A 1 99 ? -8.059 -13.008 8.592 1.00 96.69 99 HIS A N 1
ATOM 770 C CA . HIS A 1 99 ? -8.440 -13.035 7.176 1.00 96.69 99 HIS A CA 1
ATOM 771 C C . HIS A 1 99 ? -7.270 -12.508 6.338 1.00 96.69 99 HIS A C 1
ATOM 773 O O . HIS A 1 99 ? -6.793 -11.385 6.518 1.00 96.69 99 HIS A O 1
ATOM 779 N N . ILE A 1 100 ? -6.787 -13.374 5.452 1.00 97.75 100 ILE A N 1
ATOM 780 C CA . ILE A 1 100 ? -5.707 -13.122 4.500 1.00 97.75 100 ILE A CA 1
ATOM 781 C C . ILE A 1 100 ? -6.314 -13.138 3.100 1.00 97.75 100 ILE A C 1
ATOM 783 O O . ILE A 1 100 ? -7.231 -13.918 2.842 1.00 97.75 100 ILE A O 1
ATOM 787 N N . ARG A 1 101 ? -5.789 -12.311 2.196 1.00 96.94 101 ARG A N 1
ATOM 788 C CA . ARG A 1 101 ? -5.980 -12.467 0.749 1.00 96.94 101 ARG A CA 1
ATOM 789 C C . ARG A 1 101 ? -4.635 -12.370 0.048 1.00 96.94 101 ARG A C 1
ATOM 791 O O . ARG A 1 101 ? -3.808 -11.542 0.426 1.00 96.94 101 ARG A O 1
ATOM 798 N N . VAL A 1 102 ? -4.439 -13.210 -0.960 1.00 96.62 102 VAL A N 1
ATOM 799 C CA . VAL A 1 102 ? -3.282 -13.167 -1.857 1.00 96.62 102 VAL A CA 1
ATOM 800 C C . VAL A 1 102 ? -3.747 -12.603 -3.196 1.00 96.62 102 VAL A C 1
ATOM 802 O O . VAL A 1 102 ? -4.852 -12.908 -3.638 1.00 96.62 102 VAL A O 1
ATOM 805 N N . PHE A 1 103 ? -2.910 -11.773 -3.803 1.00 95.31 103 PHE A N 1
ATOM 806 C CA . PHE A 1 103 ? -3.119 -11.144 -5.099 1.00 95.31 103 PHE A CA 1
ATOM 807 C C . PHE A 1 103 ? -1.896 -11.431 -5.968 1.00 95.31 103 PHE A C 1
ATOM 809 O O . PHE A 1 103 ? -0.764 -11.256 -5.508 1.00 95.31 103 PHE A O 1
ATOM 816 N N . GLU A 1 104 ? -2.118 -11.860 -7.205 1.00 94.06 104 GLU A N 1
ATOM 817 C CA . GLU A 1 104 ? -1.103 -11.752 -8.252 1.00 94.06 104 GLU A CA 1
ATOM 818 C C . GLU A 1 104 ? -1.049 -10.286 -8.708 1.00 94.06 104 GLU A C 1
ATOM 820 O O . GLU A 1 104 ? -2.067 -9.597 -8.692 1.00 94.06 104 GLU A O 1
ATOM 825 N N . MET A 1 105 ? 0.147 -9.776 -8.999 1.00 90.88 105 MET A N 1
ATOM 826 C CA . MET A 1 105 ? 0.389 -8.337 -9.181 1.00 90.88 105 MET A CA 1
ATOM 827 C C . MET A 1 105 ? 0.692 -7.923 -10.625 1.00 90.88 105 MET A C 1
ATOM 829 O O . MET A 1 105 ? 0.683 -6.733 -10.925 1.00 90.88 105 MET A O 1
ATOM 833 N N . ASP A 1 106 ? 0.945 -8.896 -11.499 1.00 81.38 106 ASP A N 1
ATOM 834 C CA . ASP A 1 106 ? 1.317 -8.706 -12.908 1.00 81.38 106 ASP A CA 1
ATOM 835 C C . ASP A 1 106 ? 0.213 -9.153 -13.885 1.00 81.38 106 ASP A C 1
ATOM 837 O O . ASP A 1 106 ? 0.424 -9.193 -15.096 1.00 81.38 106 ASP A O 1
ATOM 841 N N . VAL A 1 107 ? -0.962 -9.494 -13.354 1.00 68.19 107 VAL A N 1
ATOM 842 C CA . VAL A 1 107 ? -2.178 -9.754 -14.125 1.00 68.19 107 VAL A CA 1
ATOM 843 C C . VAL A 1 107 ? -2.983 -8.458 -14.135 1.00 68.19 107 VAL A C 1
ATOM 845 O O . VAL A 1 107 ? -3.363 -7.959 -13.076 1.00 68.19 107 VAL A O 1
ATOM 848 N N . GLU A 1 108 ? -3.233 -7.895 -15.318 1.00 61.94 108 GLU A N 1
ATOM 849 C CA . GLU A 1 108 ? -4.312 -6.916 -15.468 1.00 61.94 108 GLU A CA 1
ATOM 850 C C . GLU A 1 108 ? -5.624 -7.657 -15.166 1.00 61.94 108 GLU A C 1
ATOM 852 O O . GLU A 1 108 ? -5.861 -8.713 -15.748 1.00 61.94 108 GLU A O 1
ATOM 857 N N . ASP A 1 109 ? -6.424 -7.163 -14.213 1.00 58.03 109 ASP A N 1
ATOM 858 C CA . ASP A 1 109 ? -7.672 -7.801 -13.757 1.00 58.03 109 ASP A CA 1
ATOM 859 C C . ASP A 1 109 ? -8.724 -7.828 -14.900 1.00 58.03 109 ASP A C 1
ATOM 861 O O . ASP A 1 109 ? -9.636 -6.998 -14.944 1.00 58.03 109 ASP A O 1
ATOM 865 N N . GLU A 1 110 ? -8.586 -8.767 -15.846 1.00 52.62 110 GLU A N 1
ATOM 866 C CA . GLU A 1 110 ? -9.558 -9.042 -16.910 1.00 52.62 110 GLU A CA 1
ATOM 867 C C . GLU A 1 110 ? -10.825 -9.692 -16.321 1.00 52.62 110 GLU A C 1
ATOM 869 O O . GLU A 1 110 ? -10.950 -10.911 -16.216 1.00 52.62 110 GLU A O 1
ATOM 874 N N . ASP A 1 111 ? -11.761 -8.805 -15.985 1.00 50.75 111 ASP A N 1
ATOM 875 C CA . ASP A 1 111 ? -13.163 -9.006 -15.611 1.00 50.75 111 ASP A CA 1
ATOM 876 C C . ASP A 1 111 ? -13.499 -9.564 -14.209 1.00 50.75 111 ASP A C 1
ATOM 878 O O . ASP A 1 111 ? -12.984 -10.556 -13.691 1.00 50.75 111 ASP A O 1
ATOM 882 N N . GLU A 1 112 ? -14.476 -8.890 -13.598 1.00 54.06 112 GLU A N 1
ATOM 883 C CA . GLU A 1 112 ? -15.130 -9.250 -12.342 1.00 54.06 112 GLU A CA 1
ATOM 884 C C . GLU A 1 112 ? -16.175 -10.356 -12.585 1.00 54.06 112 GLU A C 1
ATOM 886 O O . GLU A 1 112 ? -17.357 -10.072 -12.783 1.00 54.06 112 GLU A O 1
ATOM 891 N N . GLU A 1 113 ? -15.773 -11.631 -12.528 1.00 44.72 113 GLU A N 1
ATOM 892 C CA . GLU A 1 113 ? -16.723 -12.744 -12.366 1.00 44.72 113 GLU A CA 1
ATOM 893 C C . GLU A 1 113 ? -16.436 -13.558 -11.090 1.00 44.72 113 GLU A C 1
ATOM 895 O O . GLU A 1 113 ? -15.299 -13.892 -10.753 1.00 44.72 113 GLU A O 1
ATOM 900 N N . GLY A 1 114 ? -17.496 -13.829 -10.322 1.00 50.38 114 GLY A N 1
ATOM 901 C CA . GLY A 1 114 ? -17.415 -14.305 -8.939 1.00 50.38 114 GLY A CA 1
ATOM 902 C C . GLY A 1 114 ? -16.971 -15.761 -8.781 1.00 50.38 114 GLY A C 1
ATOM 903 O O . GLY A 1 114 ? -17.802 -16.636 -8.545 1.00 50.38 114 GLY A O 1
ATOM 904 N N . GLY A 1 115 ? -15.661 -16.012 -8.838 1.00 41.62 115 GLY A N 1
ATOM 905 C CA . GLY A 1 115 ? -15.040 -17.291 -8.481 1.00 41.62 115 GLY A CA 1
ATOM 906 C C . GLY A 1 115 ? -14.620 -17.364 -7.006 1.00 41.62 115 GLY A C 1
ATOM 907 O O . GLY A 1 115 ? -13.823 -16.554 -6.533 1.00 41.62 115 GLY A O 1
ATOM 908 N N . GLU A 1 116 ? -15.113 -18.364 -6.271 1.00 47.56 116 GLU A N 1
ATOM 909 C CA . GLU A 1 116 ? -14.746 -18.614 -4.868 1.00 47.56 116 GLU A CA 1
ATOM 910 C C . GLU A 1 116 ? -13.291 -19.115 -4.758 1.00 47.56 116 GLU A C 1
ATOM 912 O O . GLU A 1 116 ? -13.020 -20.317 -4.793 1.00 47.56 116 GLU A O 1
ATOM 917 N N . SER A 1 117 ? -12.336 -18.180 -4.656 1.00 48.75 117 SER A N 1
ATOM 918 C CA . SER A 1 117 ? -10.901 -18.495 -4.614 1.00 48.75 117 SER A CA 1
ATOM 919 C C . SER A 1 117 ? -10.566 -19.467 -3.476 1.00 48.75 117 SER A C 1
ATOM 921 O O . SER A 1 117 ? -10.998 -19.304 -2.332 1.00 48.75 117 SER A O 1
ATOM 923 N N . GLN A 1 118 ? -9.859 -20.540 -3.832 1.00 45.78 118 GLN A N 1
ATOM 924 C CA . GLN A 1 118 ? -10.060 -21.843 -3.202 1.00 45.78 118 GLN A CA 1
ATOM 925 C C . GLN A 1 118 ? -9.469 -21.936 -1.789 1.00 45.78 118 GLN A C 1
ATOM 927 O O . GLN A 1 118 ? -8.319 -21.577 -1.533 1.00 45.78 118 GLN A O 1
ATOM 932 N N . ASN A 1 119 ? -10.261 -22.487 -0.867 1.00 39.62 119 ASN A N 1
ATOM 933 C CA . ASN A 1 119 ? -9.861 -22.681 0.521 1.00 39.62 119 ASN A CA 1
ATOM 934 C C . ASN A 1 119 ? -8.724 -23.716 0.623 1.00 39.62 119 ASN A C 1
ATOM 936 O O . ASN A 1 119 ? -8.899 -24.874 0.245 1.00 39.62 119 ASN A O 1
ATOM 940 N N . ALA A 1 120 ? -7.571 -23.315 1.162 1.00 51.16 120 ALA A N 1
ATOM 941 C CA . ALA A 1 120 ? -6.362 -24.141 1.241 1.00 51.16 120 ALA A CA 1
ATOM 942 C C . ALA A 1 120 ? -6.407 -25.177 2.390 1.00 51.16 120 ALA A C 1
ATOM 944 O O . ALA A 1 120 ? -5.509 -25.231 3.228 1.00 51.16 120 ALA A O 1
ATOM 945 N N . SER A 1 121 ? -7.462 -25.993 2.440 1.00 51.25 121 SER A N 1
ATOM 946 C CA . SER A 1 121 ? -7.649 -27.079 3.412 1.00 51.25 121 SER A CA 1
ATOM 947 C C . SER A 1 121 ? -7.373 -28.451 2.785 1.00 51.25 121 SER A C 1
ATOM 949 O O . SER A 1 121 ? -8.272 -29.285 2.674 1.00 51.25 121 SER A O 1
ATOM 951 N N . ALA A 1 122 ? -6.127 -28.668 2.363 1.00 51.41 122 ALA A N 1
ATOM 952 C CA . ALA A 1 122 ? -5.580 -30.010 2.168 1.00 51.41 122 ALA A CA 1
ATOM 953 C C . ALA A 1 122 ? -4.957 -30.509 3.487 1.00 51.41 122 ALA A C 1
ATOM 955 O O . ALA A 1 122 ? -4.528 -29.699 4.307 1.00 51.41 122 ALA A O 1
ATOM 956 N N . ASP A 1 123 ? -4.919 -31.831 3.670 1.00 51.62 123 ASP A N 1
ATOM 957 C CA . ASP A 1 123 ? -4.344 -32.541 4.824 1.00 51.62 123 ASP A CA 1
ATOM 958 C C . ASP A 1 123 ? -4.909 -32.184 6.214 1.00 51.62 123 ASP A C 1
ATOM 960 O O . ASP A 1 123 ? -4.322 -31.447 7.009 1.00 51.62 123 ASP A O 1
ATOM 964 N N . GLN A 1 124 ? -6.022 -32.843 6.564 1.00 52.62 124 GLN A N 1
ATOM 965 C CA . GLN A 1 124 ? -6.365 -33.084 7.974 1.00 52.62 124 GLN A CA 1
ATOM 966 C C . GLN A 1 124 ? -7.001 -34.465 8.256 1.00 52.62 124 GLN A C 1
ATOM 968 O O . GLN A 1 124 ? -6.922 -34.939 9.383 1.00 52.62 124 GLN A O 1
ATOM 973 N N . GLU A 1 125 ? -7.540 -35.171 7.250 1.00 50.75 125 GLU A N 1
ATOM 974 C CA . GLU A 1 125 ? -8.254 -36.456 7.441 1.00 50.75 125 GLU A CA 1
ATOM 975 C C . GLU A 1 125 ? -7.357 -37.715 7.509 1.00 50.75 125 GLU A C 1
ATOM 977 O O . GLU A 1 125 ? -7.845 -38.812 7.771 1.00 50.75 125 GLU A O 1
ATOM 982 N N . VAL A 1 126 ? -6.040 -37.599 7.301 1.00 50.06 126 VAL A N 1
ATOM 983 C CA . VAL A 1 126 ? -5.130 -38.767 7.216 1.00 50.06 126 VAL A CA 1
ATOM 984 C C . VAL A 1 126 ? -4.721 -39.325 8.594 1.00 50.06 126 VAL A C 1
ATOM 986 O O . VAL A 1 126 ? -4.272 -40.467 8.686 1.00 50.06 126 VAL A O 1
ATOM 989 N N . LEU A 1 127 ? -4.869 -38.559 9.684 1.00 50.16 127 LEU A N 1
ATOM 990 C CA . LEU A 1 127 ? -4.214 -38.883 10.964 1.00 50.16 127 LEU A CA 1
ATOM 991 C C . LEU A 1 127 ? -5.027 -39.748 11.950 1.00 50.16 127 LEU A C 1
ATOM 993 O O . LEU A 1 127 ? -4.447 -40.271 12.900 1.00 50.16 127 LEU A O 1
ATOM 997 N N . GLU A 1 128 ? -6.342 -39.912 11.769 1.00 47.62 128 GLU A N 1
ATOM 998 C CA . GLU A 1 128 ? -7.206 -40.520 12.806 1.00 47.62 128 GLU A CA 1
ATOM 999 C C . GLU A 1 128 ? -7.380 -42.050 12.685 1.00 47.62 128 GLU A C 1
ATOM 1001 O O . GLU A 1 128 ? -7.721 -42.722 13.658 1.00 47.62 128 GLU A O 1
ATOM 1006 N N . SER A 1 129 ? -7.087 -42.646 11.524 1.00 44.50 129 SER A N 1
ATOM 1007 C CA . SER A 1 129 ? -7.420 -44.054 11.227 1.00 44.50 129 SER A CA 1
ATOM 1008 C C . SER A 1 129 ? -6.453 -45.110 11.808 1.00 44.50 129 SER A C 1
ATOM 1010 O O . SER A 1 129 ? -6.530 -46.278 11.428 1.00 44.50 129 SER A O 1
ATOM 1012 N N . CYS A 1 130 ? -5.526 -44.737 12.699 1.00 44.00 130 CYS A N 1
ATOM 1013 C CA . CYS A 1 130 ? -4.405 -45.597 13.119 1.00 44.00 130 CYS A CA 1
ATOM 1014 C C . CYS A 1 130 ? -4.423 -46.025 14.607 1.00 44.00 130 CYS A C 1
ATOM 1016 O O . CYS A 1 130 ? -3.450 -46.606 15.085 1.00 44.00 130 CYS A O 1
ATOM 1018 N N . MET A 1 131 ? -5.495 -45.735 15.362 1.00 48.81 131 MET A N 1
ATOM 1019 C CA . MET A 1 131 ? -5.551 -45.973 16.823 1.00 48.81 131 MET A CA 1
ATOM 1020 C C . MET A 1 131 ? -6.780 -46.750 17.335 1.00 48.81 131 MET A C 1
ATOM 1022 O O . MET A 1 131 ? -7.068 -46.726 18.529 1.00 48.81 131 MET A O 1
ATOM 1026 N N . THR A 1 132 ? -7.490 -47.487 16.474 1.00 46.66 132 THR A N 1
ATOM 1027 C CA . THR A 1 132 ? -8.558 -48.420 16.895 1.00 46.66 132 THR A CA 1
ATOM 1028 C C . THR A 1 132 ? -8.301 -49.838 16.375 1.00 46.66 132 THR A C 1
ATOM 1030 O O . THR A 1 132 ? -8.713 -50.218 15.285 1.00 46.66 132 THR A O 1
ATOM 1033 N N . GLY A 1 133 ? -7.598 -50.630 17.188 1.00 41.38 133 GLY A N 1
ATOM 1034 C CA . GLY A 1 133 ? -7.329 -52.051 16.960 1.00 41.38 133 GLY A CA 1
ATOM 1035 C C . GLY A 1 133 ? -6.992 -52.729 18.286 1.00 41.38 133 GLY A C 1
ATOM 1036 O O . GLY A 1 133 ? -5.899 -52.546 18.814 1.00 41.38 133 GLY A O 1
ATOM 1037 N N . GLU A 1 134 ? -7.964 -53.437 18.862 1.00 38.66 134 GLU A N 1
ATOM 1038 C CA . GLU A 1 134 ? -7.867 -54.025 20.205 1.00 38.66 134 GLU A CA 1
ATOM 1039 C C . GLU A 1 134 ? -7.114 -55.373 20.238 1.00 38.66 134 GLU A C 1
ATOM 1041 O O . GLU A 1 134 ? -6.765 -55.949 19.208 1.00 38.66 134 GLU A O 1
ATOM 1046 N N . GLY A 1 135 ? -6.812 -55.832 21.459 1.00 31.61 135 GLY A N 1
ATOM 1047 C CA . GLY A 1 135 ? -5.927 -56.963 21.764 1.00 31.61 135 GLY A CA 1
ATOM 1048 C C . GLY A 1 135 ? -6.519 -58.386 21.625 1.00 31.61 135 GLY A C 1
ATOM 1049 O O . GLY A 1 135 ? -7.603 -58.555 21.072 1.00 31.61 135 GLY A O 1
ATOM 1050 N N . PRO A 1 136 ? -5.795 -59.431 22.097 1.00 48.38 136 PRO A N 1
ATOM 1051 C CA . PRO A 1 136 ? -5.797 -60.727 21.403 1.00 48.38 136 PRO A CA 1
ATOM 1052 C C . PRO A 1 136 ? -6.278 -61.971 22.189 1.00 48.38 136 PRO A C 1
ATOM 1054 O O . PRO A 1 136 ? -6.025 -62.107 23.383 1.00 48.38 136 PRO A O 1
ATOM 1057 N N . GLU A 1 137 ? -6.802 -62.955 21.444 1.00 33.75 137 GLU A N 1
ATOM 1058 C CA . GLU A 1 137 ? -6.796 -64.413 21.708 1.00 33.75 137 GLU A CA 1
ATOM 1059 C C . GLU A 1 137 ? -6.721 -65.157 20.346 1.00 33.75 137 GLU A C 1
ATOM 1061 O O . GLU A 1 137 ? -7.064 -64.572 19.320 1.00 33.75 137 GLU A O 1
ATOM 1066 N N . GLY A 1 138 ? -6.295 -66.422 20.224 1.00 29.58 138 GLY A N 1
ATOM 1067 C CA . GLY A 1 138 ? -5.702 -67.332 21.215 1.00 29.58 138 GLY A CA 1
ATOM 1068 C C . GLY A 1 138 ? -5.830 -68.816 20.802 1.00 29.58 138 GLY A C 1
ATOM 1069 O O . GLY A 1 138 ? -6.924 -69.232 20.438 1.00 29.58 138 GLY A O 1
ATOM 1070 N N . LYS A 1 139 ? -4.737 -69.601 20.938 1.00 31.70 139 LYS A N 1
ATOM 1071 C CA . LYS A 1 139 ? -4.617 -71.076 20.710 1.00 31.70 139 LYS A CA 1
ATOM 1072 C C . LYS A 1 139 ? -4.814 -71.579 19.253 1.00 31.70 139 LYS A C 1
ATOM 1074 O O . LYS A 1 139 ? -5.567 -70.977 18.502 1.00 31.70 139 LYS A O 1
ATOM 1079 N N . GLU A 1 140 ? -4.225 -72.688 18.774 1.00 31.91 140 GLU A N 1
ATOM 1080 C CA . GLU A 1 140 ? -3.053 -73.521 19.161 1.00 31.91 140 GLU A CA 1
ATOM 1081 C C . GLU A 1 140 ? -2.666 -74.443 17.968 1.00 31.91 140 GLU A C 1
ATOM 1083 O O . GLU A 1 140 ? -3.585 -74.952 17.338 1.00 31.91 140 GLU A O 1
ATOM 1088 N N . GLU A 1 141 ? -1.355 -74.685 17.740 1.00 31.23 141 GLU A N 1
ATOM 1089 C CA . GLU A 1 141 ? -0.710 -75.828 17.006 1.00 31.23 141 GLU A CA 1
ATOM 1090 C C . GLU A 1 141 ? -1.128 -76.102 15.524 1.00 31.23 141 GLU A C 1
ATOM 1092 O O . GLU A 1 141 ? -2.231 -75.786 15.101 1.00 31.23 141 GLU A O 1
ATOM 1097 N N . GLU A 1 142 ? -0.336 -76.655 14.588 1.00 30.84 142 GLU A N 1
ATOM 1098 C CA . GLU A 1 142 ? 1.062 -77.143 14.420 1.00 30.84 142 GLU A CA 1
ATOM 1099 C C . GLU A 1 142 ? 1.378 -77.004 12.886 1.00 30.84 142 GLU A C 1
ATOM 1101 O O . GLU A 1 142 ? 0.439 -76.812 12.113 1.00 30.84 142 GLU A O 1
ATOM 1106 N N . GLU A 1 143 ? 2.566 -77.088 12.264 1.00 30.00 143 GLU A N 1
ATOM 1107 C CA . GLU A 1 143 ? 4.004 -77.269 12.580 1.00 30.00 143 GLU A CA 1
ATOM 1108 C C . GLU A 1 143 ? 4.797 -76.718 11.350 1.00 30.00 143 GLU A C 1
ATOM 1110 O O . GLU A 1 143 ? 4.210 -76.537 10.279 1.00 30.00 143 GLU A O 1
ATOM 1115 N N . GLY A 1 144 ? 6.123 -76.540 11.430 1.00 28.00 144 GLY A N 1
ATOM 1116 C CA . GLY A 1 144 ? 7.009 -76.824 10.286 1.00 28.00 144 GLY A CA 1
ATOM 1117 C C . GLY A 1 144 ? 7.771 -75.665 9.624 1.00 28.00 144 GLY A C 1
ATOM 1118 O O . GLY A 1 144 ? 7.258 -74.999 8.728 1.00 28.00 144 GLY A O 1
ATOM 1119 N N . GLY A 1 145 ? 9.076 -75.561 9.918 1.00 29.06 145 GLY A N 1
ATOM 1120 C CA . GLY A 1 145 ? 10.073 -74.928 9.030 1.00 29.06 145 GLY A CA 1
ATOM 1121 C C . GLY A 1 145 ? 10.792 -73.677 9.565 1.00 29.06 145 GLY A C 1
ATOM 1122 O O . GLY A 1 145 ? 10.176 -72.750 10.076 1.00 29.06 145 GLY A O 1
ATOM 1123 N N . GLY A 1 146 ? 12.125 -73.642 9.419 1.00 28.22 146 GLY A N 1
ATOM 1124 C CA . GLY A 1 146 ? 12.969 -72.476 9.741 1.00 28.22 146 GLY A CA 1
ATOM 1125 C C . GLY A 1 146 ? 12.893 -71.345 8.696 1.00 28.22 146 GLY A C 1
ATOM 1126 O O . GLY A 1 146 ? 12.293 -71.517 7.642 1.00 28.22 146 GLY A O 1
ATOM 1127 N N . SER A 1 147 ? 13.535 -70.187 8.895 1.00 33.56 147 SER A N 1
ATOM 1128 C CA . SER A 1 147 ? 14.855 -69.999 9.528 1.00 33.56 147 SER A CA 1
ATOM 1129 C C . SER A 1 147 ? 15.042 -68.686 10.318 1.00 33.56 147 SER A C 1
ATOM 1131 O O . SER A 1 147 ? 14.230 -67.775 10.222 1.00 33.56 147 SER A O 1
ATOM 1133 N N . LYS A 1 148 ? 16.176 -68.601 11.044 1.00 37.06 148 LYS A N 1
ATOM 1134 C CA . LYS A 1 148 ? 16.749 -67.427 11.753 1.00 37.06 148 LYS A CA 1
ATOM 1135 C C . LYS A 1 148 ? 16.495 -66.079 11.044 1.00 37.06 148 LYS A C 1
ATOM 1137 O O . LYS A 1 148 ? 16.586 -66.042 9.821 1.00 37.06 148 LYS A O 1
ATOM 1142 N N . MET A 1 149 ? 16.165 -64.964 11.706 1.00 32.91 149 MET A N 1
ATOM 1143 C CA . MET A 1 149 ? 16.654 -64.353 12.969 1.00 32.91 149 MET A CA 1
ATOM 1144 C C . MET A 1 149 ? 18.007 -63.618 12.840 1.00 32.91 149 MET A C 1
ATOM 1146 O O . MET A 1 149 ? 19.052 -64.257 12.814 1.00 32.91 149 MET A O 1
ATOM 1150 N N . GLU A 1 150 ? 17.888 -62.284 12.783 1.00 37.91 150 GLU A N 1
ATOM 1151 C CA . GLU A 1 150 ? 18.748 -61.193 13.302 1.00 37.91 150 GLU A CA 1
ATOM 1152 C C . GLU A 1 150 ? 20.284 -61.227 13.174 1.00 37.91 150 GLU A C 1
ATOM 1154 O O . GLU A 1 150 ? 20.938 -62.109 13.711 1.00 37.91 150 GLU A O 1
ATOM 1159 N N . GLU A 1 151 ? 20.826 -60.143 12.594 1.00 37.16 151 GLU A N 1
ATOM 1160 C CA . GLU A 1 151 ? 22.064 -59.398 12.936 1.00 37.16 151 GLU A CA 1
ATOM 1161 C C . GLU A 1 151 ? 22.087 -58.125 12.034 1.00 37.16 151 GLU A C 1
ATOM 1163 O O . GLU A 1 151 ? 21.603 -58.193 10.905 1.00 37.16 151 GLU A O 1
ATOM 1168 N N . GLN A 1 152 ? 22.558 -56.924 12.409 1.00 34.69 152 GLN A N 1
ATOM 1169 C CA . GLN A 1 152 ? 23.047 -56.374 13.689 1.00 34.69 152 GLN A CA 1
ATOM 1170 C C . GLN A 1 152 ? 22.928 -54.818 13.660 1.00 34.69 152 GLN A C 1
ATOM 1172 O O . GLN A 1 152 ? 22.577 -54.249 12.625 1.00 34.69 152 GLN A O 1
ATOM 1177 N N . LEU A 1 153 ? 23.203 -54.129 14.775 1.00 38.28 153 LEU A N 1
ATOM 1178 C CA . LEU A 1 153 ? 23.332 -52.656 14.868 1.00 38.28 153 LEU A CA 1
ATOM 1179 C C . LEU A 1 153 ? 24.821 -52.244 14.979 1.00 38.28 153 LEU A C 1
ATOM 1181 O O . LEU A 1 153 ? 25.680 -53.118 15.004 1.00 38.28 153 LEU A O 1
ATOM 1185 N N . GLU A 1 154 ? 25.076 -50.932 15.133 1.00 38.62 154 GLU A N 1
ATOM 1186 C CA . GLU A 1 154 ? 26.369 -50.305 15.513 1.00 38.62 154 GLU A CA 1
ATOM 1187 C C . GLU A 1 154 ? 27.458 -50.266 14.409 1.00 38.62 154 GLU A C 1
ATOM 1189 O O . GLU A 1 154 ? 27.451 -51.077 13.489 1.00 38.62 154 GLU A O 1
ATOM 1194 N N . SER A 1 155 ? 28.436 -49.347 14.421 1.00 45.12 155 SER A N 1
ATOM 1195 C CA . SER A 1 155 ? 28.462 -47.916 14.808 1.00 45.12 155 SER A CA 1
ATOM 1196 C C . SER A 1 155 ? 29.709 -47.250 14.179 1.00 45.12 155 SER A C 1
ATOM 1198 O O . SER A 1 155 ? 30.632 -47.952 13.773 1.00 45.12 155 SER A O 1
ATOM 1200 N N . GLU A 1 156 ? 29.750 -45.906 14.144 1.00 43.09 156 GLU A N 1
ATOM 1201 C CA . GLU A 1 156 ? 30.964 -45.097 13.862 1.00 43.09 156 GLU A CA 1
ATOM 1202 C C . GLU A 1 156 ? 31.608 -45.310 12.457 1.00 43.09 156 GLU A C 1
ATOM 1204 O O . GLU A 1 156 ? 31.109 -46.075 11.639 1.00 43.09 156 GLU A O 1
ATOM 1209 N N . GLU A 1 157 ? 32.612 -44.555 11.997 1.00 46.50 157 GLU A N 1
ATOM 1210 C CA . GLU A 1 157 ? 33.427 -43.487 12.604 1.00 46.50 157 GLU A CA 1
ATOM 1211 C C . GLU A 1 157 ? 33.537 -42.275 11.642 1.00 46.50 157 GLU A C 1
ATOM 1213 O O . GLU A 1 157 ? 33.137 -42.345 10.478 1.00 46.50 157 GLU A O 1
ATOM 1218 N N . ALA A 1 158 ? 34.048 -41.136 12.116 1.00 50.22 158 ALA A N 1
ATOM 1219 C CA . ALA A 1 158 ? 34.260 -39.934 11.299 1.00 50.22 158 ALA A CA 1
ATOM 1220 C C . ALA A 1 158 ? 35.618 -39.950 10.566 1.00 50.22 158 ALA A C 1
ATOM 1222 O O . ALA A 1 158 ? 36.520 -40.675 10.975 1.00 50.22 158 ALA A O 1
ATOM 1223 N N . LEU A 1 159 ? 35.796 -39.073 9.563 1.00 44.94 159 LEU A N 1
ATOM 1224 C CA . LEU A 1 159 ? 36.894 -38.083 9.518 1.00 44.94 159 LEU A CA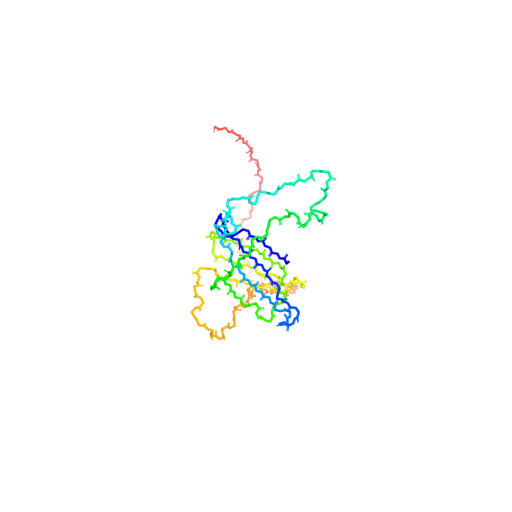 1
ATOM 1225 C C . LEU A 1 159 ? 36.842 -37.182 8.264 1.00 44.94 159 LEU A C 1
ATOM 1227 O O . LEU A 1 159 ? 36.268 -37.537 7.238 1.00 44.94 159 LEU A O 1
ATOM 1231 N N . ASP A 1 160 ? 37.462 -36.006 8.384 1.00 46.06 160 ASP A N 1
ATOM 1232 C CA . ASP A 1 160 ? 37.724 -35.040 7.307 1.00 46.06 160 ASP A CA 1
ATOM 1233 C C . ASP A 1 160 ? 38.756 -35.535 6.271 1.00 46.06 160 ASP A C 1
ATOM 1235 O O . ASP A 1 160 ? 39.549 -36.432 6.560 1.00 46.06 160 ASP A O 1
ATOM 1239 N N . ILE A 1 161 ? 38.799 -34.850 5.114 1.00 47.09 161 ILE A N 1
ATOM 1240 C CA . ILE A 1 161 ? 39.992 -34.299 4.411 1.00 47.09 161 ILE A CA 1
ATOM 1241 C C . ILE A 1 161 ? 39.751 -34.244 2.891 1.00 47.09 161 ILE A C 1
ATOM 1243 O O . ILE A 1 161 ? 39.750 -35.282 2.224 1.00 47.09 161 ILE A O 1
ATOM 1247 N N . SER A 1 162 ? 39.664 -33.024 2.336 1.00 56.59 162 SER A N 1
ATOM 1248 C CA . SER A 1 162 ? 40.389 -32.537 1.132 1.00 56.59 162 SER A CA 1
ATOM 1249 C C . SER A 1 162 ? 40.011 -31.088 0.820 1.00 56.59 162 SER A C 1
ATOM 1251 O O . SER A 1 162 ? 38.895 -30.878 0.300 1.00 56.59 162 SER A O 1
#